Protein AF-A0A945Z1I3-F1 (afdb_monomer_lite)

Secondary structure (DSSP, 8-state):
---------------------S-----HHHHHHHHHHHHHHH---HHHHHHHHHHHHHHHHHHH-SS-----

Radius of gyration: 15.14 Å; chains: 1; bounding box: 49×32×24 Å

Structure (mmCIF, N/CA/C/O backbone):
data_AF-A0A945Z1I3-F1
#
_entry.id   AF-A0A945Z1I3-F1
#
loop_
_atom_site.group_PDB
_atom_site.id
_atom_site.type_symbol
_atom_site.label_atom_id
_atom_site.label_alt_id
_atom_site.label_comp_id
_atom_site.label_asym_id
_atom_site.label_entity_id
_atom_site.label_seq_id
_atom_site.pdbx_PDB_ins_code
_atom_site.Cartn_x
_atom_site.Cartn_y
_atom_site.Cartn_z
_atom_site.occupancy
_atom_site.B_iso_or_equiv
_atom_site.auth_seq_id
_atom_site.auth_comp_id
_atom_site.auth_asym_id
_atom_site.auth_atom_id
_atom_site.pdbx_PDB_model_num
ATOM 1 N N . MET A 1 1 ? -33.008 -2.510 5.628 1.00 36.78 1 MET A N 1
ATOM 2 C CA . MET A 1 1 ? -32.677 -3.199 4.356 1.00 36.78 1 MET A CA 1
ATOM 3 C C . MET A 1 1 ? -31.992 -2.179 3.441 1.00 36.78 1 MET A C 1
ATOM 5 O O . MET A 1 1 ? -32.666 -1.324 2.902 1.00 36.78 1 MET A O 1
ATOM 9 N N . GLY A 1 2 ? -30.671 -2.025 3.371 1.00 42.84 2 GLY A N 1
ATOM 10 C CA . GLY A 1 2 ? -29.658 -3.039 3.090 1.00 42.84 2 GLY A CA 1
ATOM 11 C C . GLY A 1 2 ? -29.335 -3.040 1.589 1.00 42.84 2 GLY A C 1
ATOM 12 O O . GLY A 1 2 ? -29.823 -3.905 0.876 1.00 42.84 2 GLY A O 1
ATOM 13 N N . LYS A 1 3 ? -28.552 -2.072 1.091 1.00 43.19 3 LYS A N 1
ATOM 14 C CA . LYS A 1 3 ? -27.984 -2.118 -0.271 1.00 43.19 3 LYS A CA 1
ATOM 15 C C . LYS A 1 3 ? -26.488 -1.804 -0.214 1.00 43.19 3 LYS A C 1
ATOM 17 O O . LYS A 1 3 ? -26.062 -0.669 -0.407 1.00 43.19 3 LYS A O 1
ATOM 22 N N . LEU A 1 4 ? -25.692 -2.834 0.093 1.00 47.56 4 LEU A N 1
ATOM 23 C CA . LEU A 1 4 ? -24.242 -2.809 -0.089 1.00 47.56 4 LEU A CA 1
ATOM 24 C C . LEU A 1 4 ? -23.950 -2.694 -1.590 1.00 47.56 4 LEU A C 1
ATOM 26 O O . LEU A 1 4 ? -24.183 -3.618 -2.366 1.00 47.56 4 LEU A O 1
ATOM 30 N N . LYS A 1 5 ? -23.456 -1.523 -1.989 1.00 47.16 5 LYS A N 1
ATOM 31 C CA . LYS A 1 5 ? -22.990 -1.222 -3.343 1.00 47.16 5 LYS A CA 1
ATOM 32 C C . LYS A 1 5 ? -21.786 -2.126 -3.649 1.00 47.16 5 LYS A C 1
ATOM 34 O O . LYS A 1 5 ? -20.805 -2.112 -2.904 1.00 47.16 5 LYS A O 1
ATOM 39 N N . ARG A 1 6 ? -21.909 -2.933 -4.712 1.00 49.06 6 ARG A N 1
ATOM 40 C CA . ARG A 1 6 ? -20.901 -3.864 -5.255 1.00 49.06 6 ARG A CA 1
ATOM 41 C C . ARG A 1 6 ? -19.494 -3.261 -5.172 1.00 49.06 6 ARG A C 1
ATOM 43 O O . ARG A 1 6 ? -19.202 -2.274 -5.839 1.00 49.06 6 ARG A O 1
ATOM 50 N N . ARG A 1 7 ? -18.627 -3.867 -4.357 1.00 52.31 7 ARG A N 1
ATOM 51 C CA . ARG A 1 7 ? -17.181 -3.634 -4.414 1.00 52.31 7 ARG A CA 1
ATOM 52 C C . ARG A 1 7 ? -16.670 -4.420 -5.617 1.00 52.31 7 ARG A C 1
ATOM 54 O O . ARG A 1 7 ? -16.835 -5.636 -5.641 1.00 52.31 7 ARG A O 1
ATOM 61 N N . ASN A 1 8 ? -16.101 -3.731 -6.604 1.00 48.09 8 ASN A N 1
ATOM 62 C CA . ASN A 1 8 ? -15.299 -4.383 -7.633 1.00 48.09 8 ASN A CA 1
ATOM 63 C C . ASN A 1 8 ? -14.129 -5.067 -6.925 1.00 48.09 8 ASN A C 1
ATOM 65 O O . ASN A 1 8 ? -13.231 -4.413 -6.396 1.00 48.09 8 ASN A O 1
ATOM 69 N N . LEU A 1 9 ? -14.231 -6.389 -6.836 1.00 49.56 9 LEU A N 1
ATOM 70 C CA . LEU A 1 9 ? -13.201 -7.285 -6.354 1.00 49.56 9 LEU A CA 1
ATOM 71 C C . LEU A 1 9 ? -12.117 -7.291 -7.441 1.00 49.56 9 LEU A C 1
ATOM 73 O O . LEU A 1 9 ? -12.224 -8.026 -8.419 1.00 49.56 9 LEU A O 1
ATOM 77 N N . LEU A 1 10 ? -11.122 -6.409 -7.327 1.00 49.09 10 LEU A N 1
ATOM 78 C CA . LEU A 1 10 ? -9.894 -6.521 -8.113 1.00 49.09 10 LEU A CA 1
ATOM 79 C C . LEU A 1 10 ? -9.122 -7.724 -7.565 1.00 49.09 10 LEU A C 1
ATOM 81 O O . LEU A 1 10 ? -8.288 -7.613 -6.674 1.00 49.09 10 LEU A O 1
ATOM 85 N N . LEU A 1 11 ? -9.507 -8.898 -8.059 1.00 55.16 11 LEU A N 1
ATOM 86 C CA . LEU A 1 11 ? -8.771 -10.145 -7.944 1.00 55.16 11 LEU A CA 1
ATOM 87 C C . LEU A 1 11 ? -7.493 -10.019 -8.777 1.00 55.16 11 LEU A C 1
ATOM 89 O O . LEU A 1 11 ? -7.505 -10.285 -9.973 1.00 55.16 11 LEU A O 1
ATOM 93 N N . HIS A 1 12 ? -6.387 -9.666 -8.132 1.00 44.84 12 HIS A N 1
ATOM 94 C CA . HIS A 1 12 ? -5.067 -10.110 -8.567 1.00 44.84 12 HIS A CA 1
ATOM 95 C C . HIS A 1 12 ? -4.424 -10.866 -7.406 1.00 44.84 12 HIS A C 1
ATOM 97 O O . HIS A 1 12 ? -3.629 -10.349 -6.633 1.00 44.84 12 HIS A O 1
ATOM 103 N N . ASN A 1 13 ? -4.841 -12.124 -7.259 1.00 56.66 13 ASN A N 1
ATOM 104 C CA . ASN A 1 13 ? -4.121 -13.101 -6.457 1.00 56.66 13 ASN A CA 1
ATOM 105 C C . ASN A 1 13 ? -2.856 -13.509 -7.220 1.00 56.66 13 ASN A C 1
ATOM 107 O O . ASN A 1 13 ? -2.979 -14.237 -8.204 1.00 56.66 13 ASN A O 1
ATOM 111 N N . LYS A 1 14 ? -1.672 -13.122 -6.731 1.00 42.34 14 LYS A N 1
ATOM 112 C CA . LYS A 1 14 ? -0.618 -14.085 -6.359 1.00 42.34 14 LYS A CA 1
ATOM 113 C C . LYS A 1 14 ? 0.489 -13.398 -5.549 1.00 42.34 14 LYS A C 1
ATOM 115 O O . LYS A 1 14 ? 1.419 -12.836 -6.108 1.00 42.34 14 LYS A O 1
ATOM 120 N N . ILE A 1 15 ? 0.412 -13.500 -4.224 1.00 54.91 15 ILE A N 1
ATOM 121 C CA . ILE A 1 15 ? 1.569 -13.271 -3.352 1.00 54.91 15 ILE A CA 1
ATOM 122 C C . ILE A 1 15 ? 2.243 -14.636 -3.189 1.00 54.91 15 ILE A C 1
ATOM 124 O O . ILE A 1 15 ? 1.787 -15.468 -2.408 1.00 54.91 15 ILE A O 1
ATOM 128 N N . ASN A 1 16 ? 3.277 -14.895 -3.986 1.00 41.84 16 ASN A N 1
ATOM 129 C CA . ASN A 1 16 ? 4.170 -16.033 -3.797 1.00 41.84 16 ASN A CA 1
ATOM 130 C C . ASN A 1 16 ? 5.416 -15.524 -3.070 1.00 41.84 16 ASN A C 1
ATOM 132 O O . ASN A 1 16 ? 6.318 -14.998 -3.702 1.00 41.84 16 ASN A O 1
ATOM 136 N N . THR A 1 17 ? 5.480 -15.687 -1.752 1.00 52.47 17 THR A N 1
ATOM 137 C CA . THR A 1 17 ? 6.726 -15.511 -0.996 1.00 52.47 17 THR A CA 1
ATOM 138 C C . THR A 1 17 ? 7.375 -16.878 -0.805 1.00 52.47 17 THR A C 1
ATOM 140 O O . THR A 1 17 ? 7.076 -17.586 0.156 1.00 52.47 17 THR A O 1
ATOM 143 N N . GLY A 1 18 ? 8.230 -17.267 -1.749 1.00 42.72 18 GLY A N 1
ATOM 144 C CA . GLY A 1 18 ? 9.192 -18.359 -1.601 1.00 42.72 18 GLY A CA 1
ATOM 145 C C . GLY A 1 18 ? 10.581 -17.840 -1.983 1.00 42.72 18 GLY A C 1
ATOM 146 O O . GLY A 1 18 ? 10.658 -16.981 -2.857 1.00 42.72 18 GLY A O 1
ATOM 147 N N . PRO A 1 19 ? 11.675 -18.302 -1.350 1.00 50.81 19 PRO A N 1
ATOM 148 C CA . PRO A 1 19 ? 13.009 -17.763 -1.589 1.00 50.81 19 PRO A CA 1
ATOM 149 C C . PRO A 1 19 ? 13.543 -18.331 -2.908 1.00 50.81 19 PRO A C 1
ATOM 151 O O . PRO A 1 19 ? 14.248 -19.337 -2.933 1.00 50.81 19 PRO A O 1
ATOM 154 N N . GLY A 1 20 ? 13.141 -17.727 -4.021 1.00 40.12 20 GLY A N 1
ATOM 155 C CA . GLY A 1 20 ? 13.531 -18.130 -5.363 1.00 40.12 20 GLY A CA 1
ATOM 156 C C . GLY A 1 20 ? 14.134 -16.949 -6.095 1.00 40.12 20 GLY A C 1
ATOM 157 O O . GLY A 1 20 ? 13.412 -16.137 -6.651 1.00 40.12 20 GLY A O 1
ATOM 158 N N . CYS A 1 21 ? 15.463 -16.872 -6.089 1.0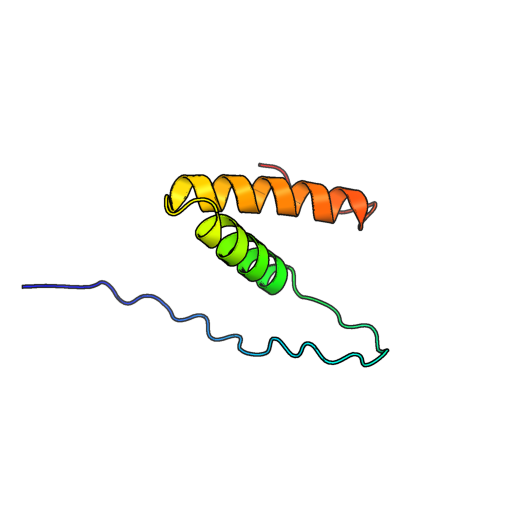0 47.97 21 CYS A N 1
ATOM 159 C CA . CYS A 1 21 ? 16.260 -15.970 -6.913 1.00 47.97 21 CYS A CA 1
ATOM 160 C C . CYS A 1 21 ? 15.707 -15.884 -8.349 1.00 47.97 21 CYS A C 1
ATOM 162 O O . CYS A 1 21 ? 15.848 -16.824 -9.131 1.00 47.97 21 CYS A O 1
ATOM 164 N N . GLY A 1 22 ? 15.077 -14.762 -8.691 1.00 38.94 22 GLY A N 1
ATOM 165 C CA . GLY A 1 22 ? 14.617 -14.501 -10.047 1.00 38.94 22 GLY A CA 1
ATOM 166 C C . GLY A 1 22 ? 13.780 -13.239 -10.122 1.00 38.94 22 GLY A C 1
ATOM 167 O O . GLY A 1 22 ? 12.573 -13.342 -10.006 1.00 38.94 22 GLY A O 1
ATOM 168 N N . ASN A 1 23 ? 14.429 -12.082 -10.312 1.00 48.75 23 ASN A N 1
ATOM 169 C CA . ASN A 1 23 ? 13.868 -10.785 -10.732 1.00 48.75 23 ASN A CA 1
ATOM 170 C C . ASN A 1 23 ? 12.334 -10.690 -10.659 1.00 48.75 23 ASN A C 1
ATOM 172 O O . ASN A 1 23 ? 11.639 -10.623 -11.676 1.00 48.75 23 ASN A O 1
ATOM 176 N N . GLU A 1 24 ? 11.812 -10.730 -9.436 1.00 56.09 24 GLU A N 1
ATOM 177 C CA . GLU A 1 24 ? 10.386 -10.696 -9.164 1.00 56.09 24 GLU A CA 1
ATOM 178 C C . GLU A 1 24 ? 9.951 -9.244 -9.334 1.00 56.09 24 GLU A C 1
ATOM 180 O O . GLU A 1 24 ? 10.114 -8.419 -8.436 1.00 56.09 24 GLU A O 1
ATOM 185 N N . ASN A 1 25 ? 9.474 -8.889 -10.526 1.00 62.97 25 ASN A N 1
ATOM 186 C CA . ASN A 1 25 ? 8.891 -7.574 -10.749 1.00 62.97 25 ASN A CA 1
ATOM 187 C C . ASN A 1 25 ? 7.613 -7.475 -9.908 1.00 62.97 25 ASN A C 1
ATOM 189 O O . ASN A 1 25 ? 6.556 -7.953 -10.315 1.00 62.97 25 ASN A O 1
ATOM 193 N N . ILE A 1 26 ? 7.717 -6.875 -8.725 1.00 68.88 26 ILE A N 1
ATOM 194 C CA . ILE A 1 26 ? 6.563 -6.572 -7.881 1.00 68.88 26 ILE A CA 1
ATOM 195 C C . ILE A 1 26 ? 5.824 -5.399 -8.524 1.00 68.88 26 ILE A C 1
ATOM 197 O O . ILE A 1 26 ? 6.405 -4.330 -8.738 1.00 68.88 26 ILE A O 1
ATOM 201 N N . ALA A 1 27 ? 4.539 -5.574 -8.841 1.00 82.00 27 ALA A N 1
ATOM 202 C CA . ALA A 1 27 ? 3.755 -4.477 -9.381 1.00 82.00 27 ALA A CA 1
ATOM 203 C C . ALA A 1 27 ? 3.514 -3.419 -8.294 1.00 82.00 27 ALA A C 1
ATOM 205 O O . ALA A 1 27 ? 3.320 -3.730 -7.117 1.00 82.00 27 ALA A O 1
ATOM 206 N N . LEU A 1 28 ? 3.439 -2.143 -8.684 1.00 82.19 28 LEU A N 1
ATOM 207 C CA . LEU A 1 28 ? 3.136 -1.057 -7.742 1.00 82.19 28 LEU A CA 1
ATOM 208 C C . LEU A 1 28 ? 1.812 -1.298 -6.987 1.00 82.19 28 LEU A C 1
ATOM 210 O O . LEU A 1 28 ? 1.694 -0.941 -5.819 1.00 82.19 28 LEU A O 1
ATOM 214 N N . ALA A 1 29 ? 0.833 -1.940 -7.631 1.00 80.81 29 ALA A N 1
ATOM 215 C CA . ALA A 1 29 ? -0.439 -2.311 -7.013 1.00 80.81 29 ALA A CA 1
ATOM 216 C C . ALA A 1 29 ? -0.284 -3.338 -5.873 1.00 80.81 29 ALA A C 1
ATOM 218 O O . ALA A 1 29 ? -0.990 -3.243 -4.865 1.00 80.81 29 ALA A O 1
ATOM 219 N N . ASP A 1 30 ? 0.661 -4.272 -6.000 1.00 83.25 30 ASP A N 1
ATOM 220 C CA . ASP A 1 30 ? 0.956 -5.261 -4.961 1.00 83.25 30 ASP A CA 1
ATOM 221 C C . ASP A 1 30 ? 1.583 -4.569 -3.750 1.00 83.25 30 ASP A C 1
ATOM 223 O O . ASP A 1 30 ? 1.134 -4.769 -2.622 1.00 83.25 30 ASP A O 1
ATOM 227 N N . LEU A 1 31 ? 2.531 -3.652 -3.983 1.00 86.50 31 LEU A N 1
ATOM 228 C CA . LEU A 1 31 ? 3.107 -2.822 -2.920 1.00 86.50 31 LEU A CA 1
ATOM 229 C C . LEU A 1 31 ? 2.030 -2.001 -2.207 1.00 86.50 31 LEU A C 1
ATOM 231 O O . LEU A 1 31 ? 1.955 -2.018 -0.981 1.00 86.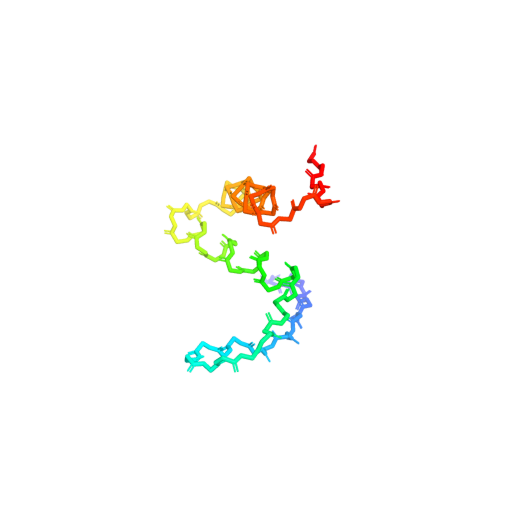50 31 LEU A O 1
ATOM 235 N N . VAL A 1 32 ? 1.158 -1.315 -2.952 1.00 88.56 32 VAL A N 1
ATOM 236 C CA . VAL A 1 32 ? 0.044 -0.547 -2.370 1.00 88.56 32 V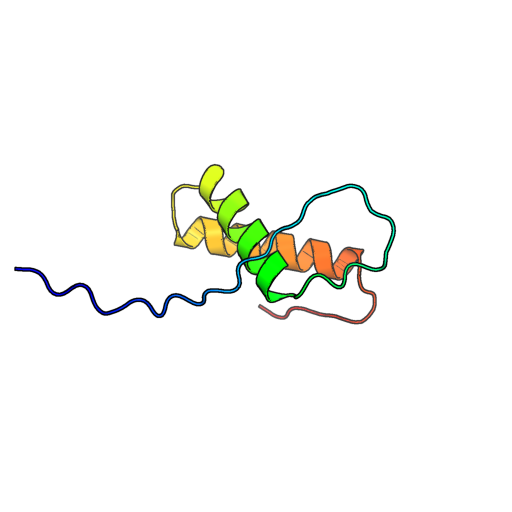AL A CA 1
ATOM 237 C C . VAL A 1 32 ? -0.834 -1.436 -1.489 1.00 88.56 32 VAL A C 1
ATOM 239 O O . VAL A 1 32 ? -1.261 -0.998 -0.420 1.00 88.56 32 VAL A O 1
ATOM 242 N N . THR A 1 33 ? -1.104 -2.670 -1.911 1.00 91.31 33 THR A N 1
ATOM 243 C CA . THR A 1 33 ? -1.914 -3.621 -1.139 1.00 91.31 33 THR A CA 1
ATOM 244 C C . THR A 1 33 ? -1.202 -4.023 0.152 1.00 91.3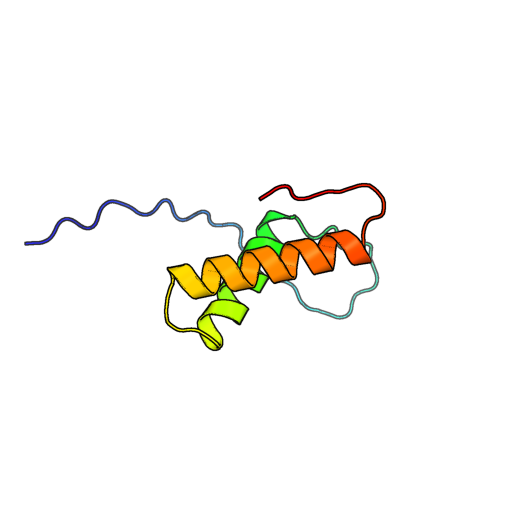1 33 THR A C 1
ATOM 246 O O . THR A 1 33 ? -1.777 -3.864 1.227 1.00 91.31 33 THR A O 1
ATOM 249 N N . ILE A 1 34 ? 0.072 -4.419 0.066 1.00 90.56 34 ILE A N 1
ATOM 250 C CA . ILE A 1 34 ? 0.900 -4.800 1.220 1.00 90.56 34 ILE A CA 1
ATOM 251 C C . ILE A 1 34 ? 0.968 -3.662 2.244 1.00 90.56 34 ILE A C 1
ATOM 253 O O . ILE A 1 34 ? 0.658 -3.863 3.418 1.00 90.56 34 ILE A O 1
ATOM 257 N N . PHE A 1 35 ? 1.313 -2.445 1.812 1.00 92.44 35 PHE A N 1
ATOM 258 C CA . PHE A 1 35 ? 1.426 -1.305 2.724 1.00 92.44 35 PHE A CA 1
ATOM 259 C C . PHE A 1 35 ? 0.085 -0.936 3.367 1.00 92.44 35 PHE A C 1
ATOM 261 O O . PHE A 1 35 ? 0.062 -0.565 4.539 1.00 92.44 35 PHE A O 1
ATOM 268 N N . ASN A 1 36 ? -1.035 -1.047 2.644 1.00 92.25 36 ASN A N 1
ATOM 269 C CA . ASN A 1 36 ? -2.357 -0.793 3.222 1.00 92.25 36 ASN A CA 1
ATOM 270 C C . ASN A 1 36 ? -2.746 -1.840 4.269 1.00 92.25 36 ASN A C 1
ATOM 272 O O . ASN A 1 36 ? -3.273 -1.466 5.319 1.00 92.25 36 ASN A O 1
ATOM 276 N N . ASP A 1 37 ? -2.489 -3.119 4.004 1.00 93.38 37 ASP A N 1
ATOM 277 C CA . ASP A 1 37 ? -2.811 -4.197 4.937 1.00 93.38 37 ASP A CA 1
ATOM 278 C C . ASP A 1 37 ? -1.961 -4.101 6.209 1.00 93.38 37 ASP A C 1
ATOM 280 O O . ASP A 1 37 ? -2.500 -4.175 7.315 1.00 93.38 37 ASP A O 1
ATOM 284 N N . GLU A 1 38 ? -0.657 -3.840 6.080 1.00 92.88 38 GLU A N 1
ATOM 285 C CA . GLU A 1 38 ? 0.230 -3.622 7.230 1.00 92.88 38 GLU A CA 1
ATOM 286 C C . GLU A 1 38 ? -0.156 -2.369 8.026 1.00 92.88 38 GLU A C 1
ATOM 288 O O . GLU A 1 38 ? -0.284 -2.412 9.253 1.00 92.88 38 GLU A O 1
ATOM 293 N N . ALA A 1 39 ? -0.445 -1.256 7.347 1.00 94.25 39 ALA A N 1
ATOM 294 C CA . ALA A 1 39 ? -0.877 -0.039 8.024 1.00 94.25 39 ALA A CA 1
ATOM 295 C C . ALA A 1 39 ? -2.222 -0.216 8.743 1.00 94.25 39 ALA A C 1
ATOM 297 O O . ALA A 1 39 ? -2.428 0.371 9.805 1.00 94.25 39 ALA A O 1
ATOM 298 N N . TYR A 1 40 ? -3.131 -1.038 8.210 1.00 94.00 40 TYR A N 1
ATOM 299 C CA . TYR A 1 40 ? -4.417 -1.321 8.848 1.00 94.00 40 TYR A CA 1
ATOM 300 C C . TYR A 1 40 ? -4.284 -2.208 10.094 1.00 94.00 40 TYR A C 1
ATOM 302 O O . TYR A 1 40 ? -5.044 -2.035 11.051 1.00 94.00 40 TYR A O 1
ATOM 310 N N . LYS A 1 41 ? -3.299 -3.121 10.124 1.00 94.69 41 LYS A N 1
ATOM 311 C CA . LYS A 1 41 ? -2.973 -3.909 11.328 1.00 94.69 41 LYS A CA 1
ATOM 312 C C . LYS A 1 41 ? -2.539 -3.008 12.488 1.00 94.69 41 LYS A C 1
ATOM 314 O O . LYS A 1 41 ? -2.927 -3.266 13.625 1.00 94.69 41 LYS A O 1
ATOM 319 N N . ILE A 1 42 ? -1.794 -1.940 12.192 1.00 90.31 42 ILE A N 1
ATOM 320 C CA . ILE A 1 42 ? -1.309 -0.960 13.178 1.00 90.31 42 ILE A CA 1
ATOM 321 C C . ILE A 1 42 ? -2.406 0.053 13.533 1.00 90.31 42 ILE A C 1
ATOM 323 O O . ILE A 1 42 ? -2.664 0.333 14.702 1.00 90.31 42 ILE A O 1
ATOM 327 N N . CYS A 1 43 ? -3.075 0.604 12.521 1.00 86.44 43 CYS A N 1
ATOM 328 C CA . CYS A 1 43 ? -4.077 1.647 12.663 1.00 86.44 43 CYS A CA 1
ATOM 329 C C . CYS A 1 43 ? -5.412 1.173 12.083 1.00 86.44 43 CYS A C 1
ATOM 331 O O . CYS A 1 43 ? -5.683 1.298 10.892 1.00 86.44 43 CYS A O 1
ATOM 333 N N . ARG A 1 44 ? -6.312 0.691 12.947 1.00 89.06 44 ARG A N 1
ATOM 334 C CA . ARG A 1 44 ? -7.652 0.222 12.540 1.00 89.06 44 ARG A CA 1
ATOM 335 C C . ARG A 1 44 ? -8.577 1.337 12.018 1.00 89.06 44 ARG A C 1
ATOM 337 O O . ARG A 1 44 ? -9.716 1.069 11.637 1.00 89.06 44 ARG A O 1
ATOM 344 N N . ASN A 1 45 ? -8.111 2.589 11.973 1.00 94.75 45 ASN A N 1
ATOM 345 C CA . ASN A 1 45 ? -8.777 3.668 11.251 1.00 94.75 45 ASN A CA 1
ATOM 346 C C . ASN A 1 45 ? -8.365 3.626 9.775 1.00 94.75 45 ASN A C 1
ATOM 348 O O . ASN A 1 45 ? -7.221 3.890 9.418 1.00 94.75 45 ASN A O 1
ATOM 352 N N . ARG A 1 46 ? -9.333 3.356 8.896 1.00 88.25 46 ARG A N 1
ATOM 353 C CA . ARG A 1 46 ? -9.078 3.138 7.467 1.00 88.25 46 ARG A CA 1
ATOM 354 C C . ARG A 1 46 ? -8.485 4.346 6.733 1.00 88.25 46 ARG A C 1
ATOM 356 O O . ARG A 1 46 ? -7.753 4.150 5.769 1.00 88.25 46 ARG A O 1
ATOM 363 N N . GLN A 1 47 ? -8.825 5.573 7.124 1.00 91.88 47 GLN A N 1
ATOM 364 C CA . GLN A 1 47 ? -8.274 6.772 6.483 1.00 91.88 47 GLN A CA 1
ATOM 365 C C . GLN A 1 47 ? -6.828 7.004 6.921 1.00 91.88 47 GLN A C 1
ATOM 367 O O . GLN A 1 47 ? -5.964 7.241 6.080 1.00 91.88 47 GLN A O 1
ATOM 372 N N . MET A 1 48 ? -6.553 6.839 8.214 1.00 92.00 48 MET A N 1
ATOM 373 C CA . MET A 1 48 ? -5.198 6.962 8.751 1.00 92.00 48 MET A CA 1
ATOM 374 C C . MET A 1 48 ? -4.278 5.843 8.259 1.00 92.00 48 MET A C 1
ATOM 376 O O . MET A 1 48 ? -3.148 6.125 7.877 1.00 92.00 48 MET A O 1
ATOM 380 N N . ALA A 1 49 ? -4.769 4.604 8.168 1.00 92.62 49 ALA A N 1
ATOM 381 C CA . ALA A 1 49 ? -4.028 3.489 7.580 1.00 92.62 49 ALA A CA 1
ATOM 382 C C . ALA A 1 49 ? -3.593 3.788 6.141 1.00 92.62 49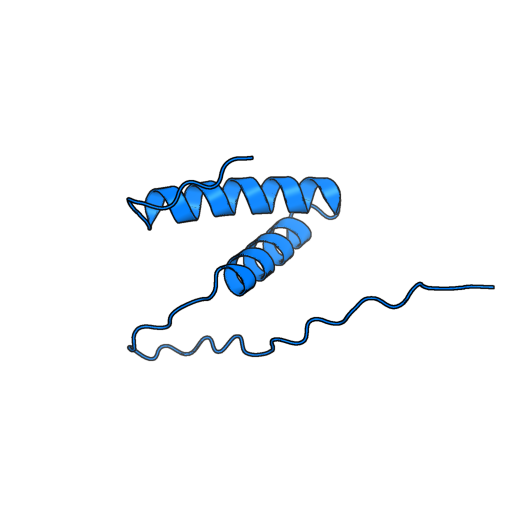 ALA A C 1
ATOM 384 O O . ALA A 1 49 ? -2.431 3.601 5.802 1.00 92.62 49 ALA A O 1
ATOM 385 N N . LYS A 1 50 ? -4.496 4.330 5.313 1.00 92.12 50 LYS A N 1
ATOM 386 C CA . LYS A 1 50 ? -4.158 4.738 3.941 1.00 92.12 50 LYS A CA 1
ATOM 387 C C . LYS A 1 50 ? -3.086 5.823 3.907 1.00 92.12 50 LYS A C 1
ATOM 389 O O . LYS A 1 50 ? -2.190 5.757 3.075 1.00 92.12 50 LYS A O 1
ATOM 394 N N . LEU A 1 51 ? -3.171 6.813 4.796 1.00 93.56 51 LEU A N 1
ATOM 395 C CA . LEU A 1 51 ? -2.179 7.886 4.864 1.00 93.56 51 LEU A CA 1
ATOM 396 C C . LEU A 1 51 ? -0.797 7.358 5.272 1.00 93.56 51 LEU A C 1
ATOM 398 O O . LEU A 1 51 ? 0.206 7.737 4.669 1.00 93.56 51 LEU A O 1
ATOM 402 N N . ILE A 1 52 ? -0.752 6.467 6.266 1.00 91.94 52 ILE A N 1
ATOM 403 C CA . ILE A 1 52 ? 0.476 5.795 6.705 1.00 91.94 52 ILE A CA 1
ATOM 404 C C . ILE A 1 52 ? 1.049 4.969 5.550 1.00 91.94 52 ILE A C 1
ATOM 406 O O . ILE A 1 52 ? 2.194 5.184 5.167 1.00 91.94 52 ILE A O 1
ATOM 410 N N . ALA A 1 53 ? 0.232 4.112 4.932 1.00 93.44 53 ALA A N 1
ATOM 411 C CA . ALA A 1 53 ? 0.625 3.278 3.800 1.00 93.44 53 ALA A CA 1
ATOM 412 C C . ALA A 1 53 ? 1.206 4.097 2.639 1.00 93.44 53 ALA A C 1
ATOM 414 O O . ALA A 1 53 ? 2.242 3.734 2.087 1.00 93.44 53 ALA A O 1
ATOM 415 N N . LEU A 1 54 ? 0.576 5.224 2.292 1.00 91.62 54 LEU A N 1
ATOM 416 C CA . LEU A 1 54 ? 1.046 6.119 1.234 1.00 91.62 54 LEU A CA 1
ATOM 417 C C . LEU A 1 54 ? 2.398 6.757 1.562 1.00 91.62 54 LEU A C 1
ATOM 419 O O . LEU A 1 54 ? 3.284 6.758 0.709 1.00 91.62 54 LEU A O 1
ATOM 423 N N . LYS A 1 55 ? 2.581 7.268 2.786 1.00 91.50 55 LYS A N 1
ATOM 424 C CA . LYS A 1 55 ? 3.871 7.835 3.208 1.00 91.50 55 LYS A CA 1
ATOM 425 C C . LYS A 1 55 ? 4.976 6.783 3.188 1.00 91.50 55 LYS A C 1
ATOM 427 O O . LYS A 1 55 ? 6.051 7.037 2.653 1.00 91.50 55 LYS A O 1
ATOM 432 N N . THR A 1 56 ? 4.709 5.594 3.721 1.00 91.12 56 THR A N 1
ATOM 433 C CA . THR A 1 56 ? 5.703 4.517 3.759 1.00 91.12 56 THR A CA 1
ATOM 434 C C . THR A 1 56 ? 6.043 4.014 2.356 1.00 91.12 56 THR A C 1
ATOM 436 O O . THR A 1 56 ? 7.217 3.804 2.056 1.00 91.12 56 THR A O 1
ATOM 439 N N . LEU A 1 57 ? 5.056 3.899 1.462 1.00 90.56 57 LEU A N 1
ATOM 440 C CA . LEU A 1 57 ? 5.291 3.557 0.059 1.00 90.56 57 LEU A CA 1
ATOM 441 C C . LEU A 1 57 ? 6.145 4.618 -0.648 1.00 90.56 57 LEU A C 1
ATOM 443 O O . LEU A 1 57 ? 7.078 4.270 -1.366 1.00 90.56 57 LEU A O 1
ATOM 447 N N . GLN A 1 58 ? 5.864 5.906 -0.429 1.00 88.06 58 GLN A N 1
ATOM 448 C CA . GLN A 1 58 ? 6.664 6.999 -0.986 1.00 88.06 58 GLN A CA 1
ATOM 449 C C . GLN A 1 58 ? 8.125 6.921 -0.523 1.00 88.06 58 GLN A C 1
ATOM 451 O O . GLN A 1 58 ? 9.033 7.069 -1.341 1.00 88.06 58 GLN A O 1
ATOM 456 N N . GLU A 1 59 ? 8.368 6.658 0.762 1.00 87.75 59 GLU A N 1
ATOM 457 C CA . GLU A 1 59 ? 9.723 6.473 1.289 1.00 87.75 59 GLU A CA 1
ATOM 458 C C . GLU A 1 59 ? 10.408 5.230 0.715 1.00 87.75 59 GLU A C 1
ATOM 460 O O . GLU A 1 59 ? 11.584 5.295 0.357 1.00 87.75 59 GLU A O 1
ATOM 465 N N . TYR A 1 60 ? 9.682 4.117 0.590 1.00 87.12 60 TYR A N 1
ATOM 466 C CA . TYR A 1 60 ? 10.195 2.889 -0.008 1.00 87.12 60 TYR A CA 1
ATOM 467 C C . TYR A 1 60 ? 10.620 3.119 -1.461 1.00 87.12 60 TYR A C 1
ATOM 469 O O . TYR A 1 60 ? 11.751 2.811 -1.828 1.00 87.12 60 TYR A O 1
ATOM 477 N N . VAL A 1 61 ? 9.759 3.729 -2.276 1.00 83.62 61 VAL A N 1
ATOM 478 C CA . VAL A 1 61 ? 10.060 4.035 -3.680 1.00 83.62 61 VAL A CA 1
ATOM 479 C C . VAL A 1 61 ? 11.240 5.001 -3.778 1.00 83.62 61 VAL A C 1
ATOM 481 O O . VAL A 1 61 ? 12.177 4.727 -4.520 1.00 83.62 61 VAL A O 1
ATOM 484 N N . LYS A 1 62 ? 11.282 6.060 -2.960 1.00 83.06 62 LYS A N 1
ATOM 485 C CA . LYS A 1 62 ? 12.403 7.015 -2.941 1.00 83.06 62 LYS A CA 1
ATOM 486 C C . LYS A 1 62 ? 13.750 6.370 -2.585 1.00 83.06 62 LYS A C 1
ATOM 488 O O . LYS A 1 62 ? 14.782 6.834 -3.053 1.00 83.06 62 LYS A O 1
ATOM 493 N N . ARG A 1 63 ? 13.760 5.343 -1.729 1.00 82.75 63 ARG A N 1
ATOM 494 C CA . ARG A 1 63 ? 14.989 4.631 -1.329 1.00 82.75 63 ARG A CA 1
ATOM 495 C C . ARG A 1 63 ? 15.435 3.584 -2.348 1.00 82.75 63 ARG A C 1
ATOM 497 O O . ARG A 1 63 ? 16.626 3.314 -2.430 1.00 82.75 63 ARG A O 1
ATOM 504 N N . ASN A 1 64 ? 14.494 2.983 -3.075 1.00 79.81 64 ASN A N 1
ATOM 505 C CA . ASN A 1 64 ? 14.760 1.840 -3.955 1.00 79.81 64 ASN A CA 1
ATOM 506 C C . ASN A 1 64 ? 14.734 2.193 -5.448 1.00 79.81 64 ASN A C 1
ATOM 508 O O . ASN A 1 64 ? 15.128 1.376 -6.275 1.00 79.81 64 ASN A O 1
ATOM 512 N N . THR A 1 65 ? 14.276 3.390 -5.813 1.00 70.12 65 THR A N 1
ATOM 513 C CA . THR A 1 65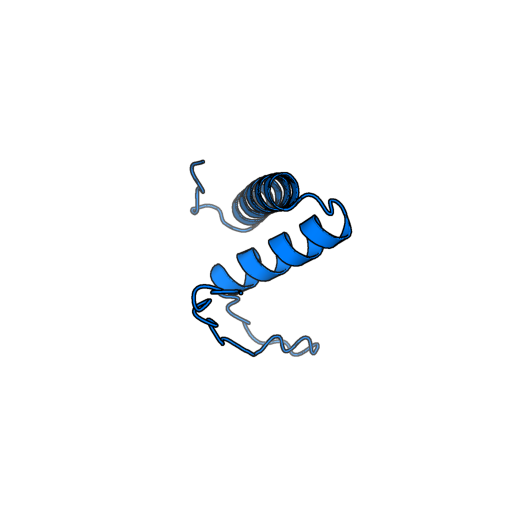 ? 14.240 3.858 -7.199 1.00 70.12 65 THR A CA 1
ATOM 514 C C . THR A 1 65 ? 14.776 5.280 -7.271 1.00 70.12 65 THR A C 1
ATOM 516 O O . THR A 1 65 ? 14.350 6.157 -6.520 1.00 70.12 65 THR A O 1
ATOM 519 N N . ASN A 1 66 ? 15.718 5.513 -8.182 1.00 63.06 66 ASN A N 1
ATOM 520 C CA . ASN A 1 66 ? 16.326 6.833 -8.353 1.00 63.06 66 ASN A CA 1
ATOM 521 C C . ASN A 1 66 ? 15.413 7.796 -9.136 1.00 63.06 66 ASN A C 1
ATOM 523 O O . ASN A 1 66 ? 15.537 9.010 -8.989 1.00 63.06 66 ASN A O 1
ATOM 527 N N . ASP A 1 67 ? 14.452 7.257 -9.899 1.00 59.97 67 ASP A N 1
ATOM 528 C CA . ASP A 1 67 ? 13.707 8.006 -10.919 1.00 59.97 67 ASP A CA 1
ATOM 529 C C . ASP A 1 67 ? 12.181 8.054 -10.711 1.00 59.97 67 ASP A C 1
ATOM 531 O O . ASP A 1 67 ? 11.476 8.691 -11.494 1.00 59.97 67 ASP A O 1
ATOM 535 N N . ILE A 1 68 ? 11.633 7.434 -9.654 1.00 63.31 68 ILE A N 1
ATOM 536 C CA . ILE A 1 68 ? 10.183 7.452 -9.391 1.00 63.31 68 ILE A CA 1
ATOM 537 C C . ILE A 1 68 ? 9.869 8.378 -8.212 1.00 63.31 68 ILE A C 1
ATOM 539 O O . ILE A 1 68 ? 10.255 8.137 -7.068 1.00 63.31 68 ILE A O 1
ATOM 543 N N . LYS A 1 69 ? 9.115 9.449 -8.485 1.00 57.22 69 LYS A N 1
ATOM 544 C CA . LYS A 1 69 ? 8.582 10.369 -7.470 1.00 57.22 69 LYS A CA 1
ATOM 545 C C . LYS A 1 69 ? 7.072 10.194 -7.359 1.00 57.22 69 LYS A C 1
ATOM 547 O O . LYS A 1 69 ? 6.343 10.505 -8.294 1.00 57.22 69 LYS A O 1
ATOM 552 N N . ILE A 1 70 ? 6.602 9.744 -6.198 1.00 62.47 70 ILE A N 1
ATOM 553 C CA . ILE A 1 70 ? 5.177 9.799 -5.852 1.00 62.47 70 ILE A CA 1
ATOM 554 C C . ILE A 1 70 ? 4.894 11.207 -5.313 1.00 62.47 70 ILE A C 1
ATOM 556 O O . ILE A 1 70 ? 5.467 11.599 -4.292 1.00 62.47 70 ILE A O 1
ATOM 560 N N . ILE A 1 71 ? 4.057 11.967 -6.022 1.00 59.56 71 ILE A N 1
ATOM 561 C CA . ILE A 1 71 ? 3.563 13.288 -5.606 1.00 59.56 71 ILE A CA 1
ATOM 562 C C . ILE A 1 71 ? 2.203 13.069 -4.930 1.00 59.56 71 ILE A C 1
ATOM 564 O O . ILE A 1 71 ? 1.350 12.383 -5.495 1.00 59.56 71 ILE A O 1
ATOM 568 N N . LEU A 1 72 ? 2.048 13.594 -3.712 1.00 56.22 72 LEU A N 1
ATOM 569 C CA . LEU A 1 72 ? 0.846 13.496 -2.874 1.00 56.22 72 LEU A CA 1
ATOM 570 C C . LEU A 1 72 ? 0.075 14.814 -2.877 1.00 56.22 72 LEU A C 1
ATOM 572 O O . LEU A 1 72 ? 0.751 15.865 -2.807 1.00 56.22 72 LEU A O 1
#

Foldseek 3Di:
DDDDDDDPPPDPDDDDPDPDPDPPPDDLVNLLVVQLVVLCVVPVPNVRSNVRSVVVSQVVCVVPPVPDHDDD

pLDDT: mean 71.6, std 19.82, range [36.78, 94.75]

Sequence (72 aa):
MGKLKRRNLLLHNKINTGPGCGNENIALADLVTIFNDEAYKICRNRQMAKLIALKTLQEYVKRNTNDIKIIL